Protein AF-A0A2K6VRP2-F1 (afdb_monomer_lite)

Structure (mmCIF, N/CA/C/O backbone):
data_AF-A0A2K6VRP2-F1
#
_entry.id   AF-A0A2K6VRP2-F1
#
loop_
_atom_site.group_PDB
_atom_site.id
_atom_site.type_symbol
_atom_site.label_atom_id
_atom_site.label_alt_id
_atom_site.label_comp_id
_atom_site.label_asym_id
_atom_site.label_entity_id
_atom_site.label_seq_id
_atom_site.pdbx_PDB_ins_code
_atom_site.Cartn_x
_atom_site.Cartn_y
_atom_site.Cartn_z
_atom_site.occupancy
_atom_site.B_iso_or_equiv
_atom_site.auth_seq_id
_atom_site.auth_comp_id
_atom_site.auth_asym_id
_atom_site.auth_atom_id
_atom_site.pdbx_PDB_model_num
ATOM 1 N N . MET A 1 1 ? 89.680 -14.548 -63.890 1.00 41.38 1 MET A N 1
ATOM 2 C CA . MET A 1 1 ? 88.693 -15.309 -63.097 1.00 41.38 1 MET A CA 1
ATOM 3 C C . MET A 1 1 ? 87.881 -14.310 -62.295 1.00 41.38 1 MET A C 1
ATOM 5 O O . MET A 1 1 ? 88.400 -13.772 -61.330 1.00 41.38 1 MET A O 1
ATOM 9 N N . THR A 1 2 ? 86.657 -14.005 -62.709 1.00 53.59 2 THR A N 1
ATOM 10 C CA . THR A 1 2 ? 85.686 -13.318 -61.850 1.00 53.59 2 THR A CA 1
ATOM 11 C C . THR A 1 2 ? 84.503 -14.258 -61.708 1.00 53.59 2 THR A C 1
ATOM 13 O O . THR A 1 2 ? 83.827 -14.607 -62.671 1.00 53.59 2 THR A O 1
ATOM 16 N N . THR A 1 3 ? 84.371 -14.795 -60.504 1.00 60.09 3 THR A N 1
ATOM 17 C CA . THR A 1 3 ? 83.335 -15.729 -60.085 1.00 60.09 3 THR A CA 1
ATOM 18 C C . THR A 1 3 ? 81.957 -15.078 -60.241 1.00 60.09 3 THR A C 1
ATOM 20 O O . THR A 1 3 ? 81.712 -13.993 -59.718 1.00 60.09 3 THR A O 1
ATOM 23 N N . ASN A 1 4 ? 81.049 -15.734 -60.971 1.00 73.69 4 ASN A N 1
ATOM 24 C CA . ASN A 1 4 ? 79.648 -15.320 -61.074 1.00 73.69 4 ASN A CA 1
ATOM 25 C C . ASN A 1 4 ? 78.959 -15.554 -59.723 1.00 73.69 4 ASN A C 1
ATOM 27 O O . ASN A 1 4 ? 78.599 -16.686 -59.402 1.00 73.69 4 ASN A O 1
ATOM 31 N N . TYR A 1 5 ? 78.776 -14.501 -58.929 1.00 76.00 5 TYR A N 1
ATOM 32 C CA . TYR A 1 5 ? 77.940 -14.561 -57.734 1.00 76.00 5 TYR A CA 1
ATOM 33 C C . TYR A 1 5 ? 76.478 -14.282 -58.111 1.00 76.00 5 TYR A C 1
ATOM 35 O O . TYR A 1 5 ? 76.173 -13.333 -58.831 1.00 76.00 5 TYR A O 1
ATOM 43 N N . ARG A 1 6 ? 75.559 -15.121 -57.623 1.00 80.62 6 ARG A N 1
ATOM 44 C CA . ARG A 1 6 ? 74.122 -14.821 -57.577 1.00 80.62 6 ARG A CA 1
ATOM 45 C C . ARG A 1 6 ? 73.802 -14.405 -56.150 1.00 80.62 6 ARG A C 1
ATOM 47 O O . ARG A 1 6 ? 73.845 -15.237 -55.251 1.00 80.62 6 ARG A O 1
ATOM 54 N N . GLN A 1 7 ? 73.535 -13.122 -55.954 1.00 87.62 7 GLN A N 1
ATOM 55 C CA . GLN A 1 7 ? 73.081 -12.572 -54.681 1.00 87.62 7 GLN A CA 1
ATOM 56 C C . GLN A 1 7 ? 71.589 -12.259 -54.787 1.00 87.62 7 GLN A C 1
ATOM 58 O O . GLN A 1 7 ? 71.135 -11.816 -55.843 1.00 87.62 7 GLN A O 1
ATOM 63 N N . ASP A 1 8 ? 70.840 -12.496 -53.710 1.00 90.69 8 ASP A N 1
ATOM 64 C CA . ASP A 1 8 ? 69.463 -12.019 -53.621 1.00 90.69 8 ASP A CA 1
ATOM 65 C C . ASP A 1 8 ? 69.481 -10.491 -53.514 1.00 90.69 8 ASP A C 1
ATOM 67 O O . ASP A 1 8 ? 70.163 -9.915 -52.662 1.00 90.69 8 ASP A O 1
ATOM 71 N N . MET A 1 9 ? 68.797 -9.833 -54.439 1.00 87.88 9 MET A N 1
ATOM 72 C CA . MET A 1 9 ? 68.770 -8.383 -54.561 1.00 87.88 9 MET A CA 1
ATOM 73 C C . MET A 1 9 ? 67.318 -7.930 -54.674 1.00 87.88 9 MET A C 1
ATOM 75 O O . MET A 1 9 ? 66.495 -8.661 -55.232 1.00 87.88 9 MET A O 1
ATOM 79 N N . PRO A 1 10 ? 66.972 -6.733 -54.165 1.00 91.19 10 PRO A N 1
ATOM 80 C CA . PRO A 1 10 ? 65.649 -6.185 -54.410 1.00 91.19 10 PRO A CA 1
ATOM 81 C C . PRO A 1 10 ? 65.390 -6.133 -55.923 1.00 91.19 10 PRO A C 1
ATOM 83 O O . PRO A 1 10 ? 66.329 -5.923 -56.701 1.00 91.19 10 PRO A O 1
ATOM 86 N N . PRO A 1 11 ? 64.131 -6.308 -56.354 1.00 90.81 11 PRO A N 1
ATOM 87 C CA . PRO A 1 11 ? 63.798 -6.244 -57.768 1.00 90.81 11 PRO A CA 1
ATOM 88 C C . PRO A 1 11 ? 64.245 -4.894 -58.354 1.00 90.81 11 PRO A C 1
ATOM 90 O O . PRO A 1 11 ? 64.233 -3.883 -57.639 1.00 90.81 11 PRO A O 1
ATOM 93 N N . PRO A 1 12 ? 64.628 -4.834 -59.642 1.00 85.75 12 PRO A N 1
ATOM 94 C CA . PRO A 1 12 ? 64.935 -3.565 -60.291 1.00 85.75 12 PRO A CA 1
ATOM 95 C C . PRO A 1 12 ? 63.701 -2.649 -60.209 1.00 85.75 12 PRO A C 1
ATOM 97 O O . PRO A 1 12 ? 62.654 -2.961 -60.768 1.00 85.75 12 PRO A O 1
ATOM 100 N N . GLY A 1 13 ? 63.811 -1.550 -59.451 1.00 91.44 13 GLY A N 1
ATOM 101 C CA . GLY A 1 13 ? 62.694 -0.658 -59.088 1.00 91.44 13 GLY A CA 1
ATOM 102 C C . GLY A 1 13 ? 62.367 -0.598 -57.585 1.00 91.44 13 GLY A C 1
ATOM 103 O O . GLY A 1 13 ? 61.656 0.310 -57.158 1.00 91.44 13 GLY A O 1
ATOM 104 N N . GLY A 1 14 ? 62.936 -1.496 -56.773 1.00 92.06 14 GLY A N 1
ATOM 105 C CA . GLY A 1 14 ? 62.734 -1.555 -55.322 1.00 92.06 14 GLY A CA 1
ATOM 106 C C . GLY A 1 14 ? 61.395 -2.177 -54.900 1.00 92.06 14 GLY A C 1
ATOM 107 O O . GLY A 1 14 ? 60.524 -2.460 -55.720 1.00 92.06 14 GLY A O 1
ATOM 108 N N . TYR A 1 15 ? 61.227 -2.411 -53.595 1.00 93.31 15 TYR A N 1
ATOM 109 C CA . TYR A 1 15 ? 59.955 -2.870 -53.025 1.00 93.31 15 TYR A CA 1
ATOM 110 C C . TYR A 1 15 ? 58.917 -1.741 -52.980 1.00 93.31 15 TYR A C 1
ATOM 112 O O . TYR A 1 15 ? 59.259 -0.559 -52.896 1.00 93.31 15 TYR A O 1
ATOM 120 N N . SER A 1 16 ? 57.630 -2.103 -52.973 1.00 93.06 16 SER A N 1
ATOM 121 C CA . SER A 1 16 ? 56.555 -1.134 -52.755 1.00 93.06 16 SER A CA 1
ATOM 122 C C . SER A 1 16 ? 56.730 -0.430 -51.411 1.00 93.06 16 SER A C 1
ATO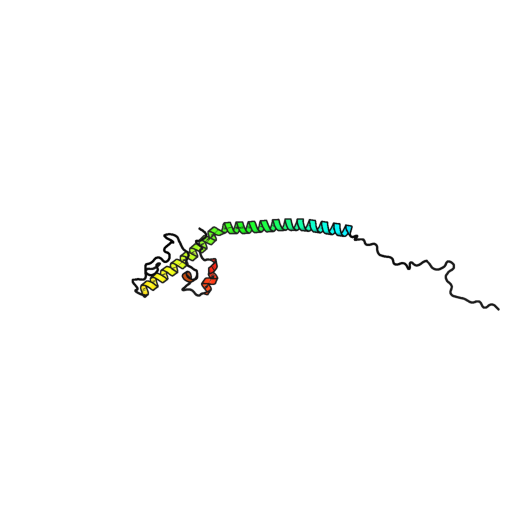M 124 O O . SER A 1 16 ? 57.024 -1.068 -50.398 1.00 93.06 16 SER A O 1
ATOM 126 N N . LYS A 1 17 ? 56.484 0.881 -51.378 1.00 93.12 17 LYS A N 1
ATOM 127 C CA . LYS A 1 17 ? 56.442 1.636 -50.122 1.00 93.12 17 LYS A CA 1
ATOM 128 C C . LYS A 1 17 ? 55.357 1.043 -49.217 1.00 93.12 17 LYS A C 1
ATOM 130 O O . LYS A 1 17 ? 54.200 0.974 -49.622 1.00 93.12 17 LYS A O 1
ATOM 135 N N . PHE A 1 18 ? 55.720 0.647 -48.000 1.00 92.88 18 PHE A N 1
ATOM 136 C CA . PHE A 1 18 ? 54.762 0.227 -46.979 1.00 92.88 18 PHE A CA 1
ATOM 137 C C . PHE A 1 18 ? 54.482 1.385 -46.021 1.00 92.88 18 PHE A C 1
ATOM 139 O O . PHE A 1 18 ? 55.363 2.195 -45.720 1.00 92.88 18 PHE A O 1
ATOM 146 N N . ASN A 1 19 ? 53.242 1.484 -45.548 1.00 93.81 19 ASN A N 1
ATOM 147 C CA . ASN A 1 19 ? 52.886 2.493 -44.565 1.00 93.81 19 ASN A CA 1
ATOM 148 C C . ASN A 1 19 ? 53.271 2.006 -43.163 1.00 93.81 19 ASN A C 1
ATOM 150 O O . ASN A 1 19 ? 52.603 1.142 -42.603 1.00 93.81 19 ASN A O 1
ATOM 154 N N . TRP A 1 20 ? 54.342 2.562 -42.605 1.00 93.00 20 TRP A N 1
ATOM 155 C CA . TRP A 1 20 ? 54.760 2.322 -41.221 1.00 93.00 20 TRP A CA 1
ATOM 156 C C . TRP A 1 20 ? 54.119 3.305 -40.229 1.00 93.00 20 TRP A C 1
ATOM 158 O O . TRP A 1 20 ? 54.232 3.120 -39.018 1.00 93.00 20 TRP A O 1
ATOM 168 N N . ALA A 1 21 ? 53.454 4.357 -40.721 1.00 95.38 21 ALA A N 1
ATOM 169 C CA . ALA A 1 21 ? 52.824 5.348 -39.866 1.00 95.38 21 ALA A CA 1
ATOM 170 C C . ALA A 1 21 ? 51.568 4.777 -39.197 1.00 95.38 21 ALA A C 1
ATOM 172 O O . ALA A 1 21 ? 50.786 4.031 -39.795 1.00 95.38 21 ALA A O 1
ATOM 173 N N . ARG A 1 22 ? 51.333 5.190 -37.949 1.00 94.31 22 ARG A N 1
ATOM 174 C CA . ARG A 1 22 ? 50.110 4.848 -37.219 1.00 94.31 22 ARG A CA 1
ATOM 175 C C . ARG A 1 22 ? 48.897 5.437 -37.942 1.00 94.31 22 ARG A C 1
ATOM 177 O O . ARG A 1 22 ? 48.771 6.653 -38.061 1.00 94.31 22 ARG A O 1
ATOM 184 N N . THR A 1 23 ? 47.982 4.579 -38.384 1.00 91.50 23 THR A N 1
ATOM 185 C CA . THR A 1 23 ? 46.704 4.985 -38.980 1.00 91.50 23 THR A CA 1
ATOM 186 C C . THR A 1 23 ? 45.586 4.809 -37.958 1.00 91.50 23 THR A C 1
ATOM 188 O O . THR A 1 23 ? 45.358 3.718 -37.443 1.00 91.50 23 THR A O 1
ATOM 191 N N . TYR A 1 24 ? 44.903 5.903 -37.618 1.00 91.38 24 TYR A N 1
ATOM 192 C CA . TYR A 1 24 ? 43.739 5.851 -36.735 1.00 91.38 24 TYR A CA 1
ATOM 193 C C . TYR A 1 24 ? 42.466 5.630 -37.559 1.00 91.38 24 TYR A C 1
ATOM 195 O O . TYR A 1 24 ? 42.295 6.289 -38.592 1.00 91.38 24 TYR A O 1
ATOM 203 N N . PRO A 1 25 ? 41.545 4.753 -37.120 1.00 90.44 25 PRO A N 1
ATOM 204 C CA . PRO A 1 25 ? 40.245 4.635 -37.764 1.00 90.44 25 PRO A CA 1
ATOM 205 C C . PRO A 1 25 ? 39.469 5.948 -37.602 1.00 90.44 25 PRO A C 1
ATOM 207 O O . PRO A 1 25 ? 39.483 6.574 -36.540 1.00 90.44 25 PRO A O 1
ATOM 210 N N . LYS A 1 26 ? 38.771 6.380 -38.657 1.00 88.00 26 LYS A N 1
ATOM 211 C CA . LYS A 1 26 ? 37.893 7.554 -38.573 1.00 88.00 26 LYS A CA 1
ATOM 212 C C . LYS A 1 26 ? 36.732 7.235 -37.631 1.00 88.00 26 LYS A C 1
ATOM 214 O O . LYS A 1 26 ? 35.965 6.311 -37.888 1.00 88.00 26 LYS A O 1
ATOM 219 N N . LEU A 1 27 ? 36.584 8.014 -36.561 1.00 88.12 27 LEU A N 1
ATOM 220 C CA . LEU A 1 27 ? 35.484 7.834 -35.618 1.00 88.12 27 LEU A CA 1
ATOM 221 C C . LEU A 1 27 ? 34.170 8.316 -36.248 1.00 88.12 27 LEU A C 1
ATOM 223 O O . LEU A 1 27 ? 34.009 9.499 -36.555 1.00 88.12 27 LEU A O 1
ATOM 227 N N . PHE A 1 28 ? 33.228 7.394 -36.451 1.00 88.12 28 PHE A N 1
ATOM 228 C CA . PHE A 1 28 ? 31.903 7.720 -36.984 1.00 88.12 28 PHE A CA 1
ATOM 229 C C . PHE A 1 28 ? 31.070 8.528 -35.976 1.00 88.12 28 PHE A C 1
ATOM 231 O O . PHE A 1 28 ? 30.396 9.493 -36.339 1.00 88.12 28 PHE A O 1
ATOM 238 N N . TRP A 1 29 ? 31.156 8.181 -34.693 1.00 90.25 29 TRP A N 1
ATOM 239 C CA . TRP A 1 29 ? 30.449 8.862 -33.612 1.00 90.25 29 TRP A CA 1
ATOM 240 C C . TRP A 1 29 ? 31.286 10.010 -33.048 1.00 90.25 29 TRP A C 1
ATOM 242 O O . TRP A 1 29 ? 32.007 9.858 -32.068 1.00 90.25 29 TRP A O 1
ATOM 252 N N . LYS A 1 30 ? 31.200 11.176 -33.693 1.00 91.50 30 LYS A N 1
ATOM 253 C CA . LYS A 1 30 ? 31.734 12.424 -33.128 1.00 91.50 30 LYS A CA 1
ATOM 254 C C . LYS A 1 30 ? 30.883 12.874 -31.934 1.00 91.50 30 LYS A C 1
ATOM 256 O O . LYS A 1 30 ? 29.680 12.612 -31.917 1.00 91.50 30 LYS A O 1
ATOM 261 N N . GLY A 1 31 ? 31.481 13.606 -30.991 1.00 92.81 31 GLY A N 1
ATOM 262 C CA . GLY A 1 31 ? 30.800 14.087 -29.778 1.00 92.81 31 GLY A CA 1
ATOM 263 C C . GLY A 1 31 ? 29.494 14.843 -30.054 1.00 92.81 31 GLY A C 1
ATOM 264 O O . GLY A 1 31 ? 28.494 14.587 -29.396 1.00 92.81 31 GLY A O 1
ATOM 265 N N . GLU A 1 32 ? 29.456 15.674 -31.098 1.00 93.94 32 GLU A N 1
ATOM 266 C CA . GLU A 1 32 ? 28.250 16.402 -31.532 1.00 93.94 32 GLU A CA 1
ATOM 267 C C . GLU A 1 32 ? 27.094 15.466 -31.929 1.00 93.94 32 GLU A C 1
ATOM 269 O O . GLU A 1 32 ? 25.939 15.714 -31.590 1.00 93.94 32 GLU A O 1
ATOM 274 N N . ARG A 1 33 ? 27.397 14.350 -32.611 1.00 94.31 33 ARG A N 1
ATOM 275 C CA . ARG A 1 33 ? 26.387 13.355 -33.015 1.00 94.31 33 ARG A CA 1
ATOM 276 C C . ARG A 1 33 ? 25.840 12.614 -31.802 1.00 94.31 33 ARG A C 1
ATOM 278 O O . ARG A 1 33 ? 24.637 12.395 -31.715 1.00 94.31 33 ARG A O 1
ATOM 285 N N . ILE A 1 34 ? 26.722 12.255 -30.869 1.00 96.44 34 ILE A N 1
ATOM 286 C CA . ILE A 1 34 ? 26.338 11.611 -29.609 1.00 96.44 34 ILE A CA 1
ATOM 287 C C . ILE A 1 34 ? 25.434 12.551 -28.807 1.00 96.44 34 ILE A C 1
ATOM 289 O O . ILE A 1 34 ? 24.378 12.123 -28.355 1.00 96.44 34 ILE A O 1
ATOM 293 N N . LEU A 1 35 ? 25.793 13.834 -28.698 1.00 97.06 35 LEU A N 1
ATOM 294 C CA . LEU A 1 35 ? 24.972 14.836 -28.017 1.00 97.06 35 LEU A CA 1
ATOM 295 C C . LEU A 1 35 ? 23.573 14.938 -28.640 1.00 97.06 35 LEU A C 1
ATOM 297 O O . LEU A 1 35 ? 22.585 14.920 -27.911 1.00 97.06 35 LEU A O 1
ATOM 301 N N . GLY A 1 36 ? 23.475 14.971 -29.973 1.00 96.94 36 GLY A N 1
ATOM 302 C CA . GLY A 1 36 ? 22.188 14.968 -30.673 1.00 96.94 36 GLY A CA 1
ATOM 303 C C . GLY A 1 36 ? 21.329 13.741 -30.347 1.00 96.94 36 GLY A C 1
ATOM 304 O O . GLY A 1 36 ? 20.144 13.885 -30.049 1.00 96.94 36 GLY A O 1
ATOM 305 N N . VAL A 1 37 ? 21.927 12.543 -30.328 1.00 97.62 37 VAL A N 1
ATOM 306 C CA . VAL A 1 37 ? 21.230 11.301 -29.942 1.00 97.62 37 VAL A CA 1
ATOM 307 C C . VAL A 1 37 ? 20.771 11.354 -28.485 1.00 97.62 37 VAL A C 1
ATOM 309 O O . VAL A 1 37 ? 19.628 11.011 -28.198 1.00 97.62 37 VAL A O 1
ATOM 312 N N . VAL A 1 38 ? 21.623 11.815 -27.567 1.00 98.12 38 VAL A N 1
ATOM 313 C CA . VAL A 1 38 ? 21.285 11.923 -26.140 1.00 98.12 38 VAL A CA 1
ATOM 314 C C . VAL A 1 38 ? 20.122 12.893 -25.924 1.00 98.12 38 VAL A C 1
ATOM 316 O O . VAL A 1 38 ? 19.169 12.545 -25.231 1.00 98.12 38 VAL A O 1
ATOM 319 N N . VAL A 1 39 ? 20.151 14.074 -26.550 1.00 98.25 39 VAL A N 1
ATOM 320 C CA . VAL A 1 39 ? 19.065 15.064 -26.452 1.00 98.25 39 VAL A CA 1
ATOM 321 C C . VAL A 1 39 ? 17.762 14.515 -27.039 1.00 98.25 39 VAL A C 1
ATOM 323 O O . VAL A 1 39 ? 16.702 14.686 -26.437 1.00 98.25 39 VAL A O 1
ATOM 326 N N . PHE A 1 40 ? 17.829 13.809 -28.172 1.00 98.25 40 PHE A N 1
ATOM 327 C CA . PHE A 1 40 ? 16.661 13.166 -28.776 1.00 98.25 40 PHE A CA 1
ATOM 328 C C . PHE A 1 40 ? 16.052 12.095 -27.861 1.00 98.25 40 PHE A C 1
ATOM 330 O O . PHE A 1 40 ? 14.851 12.128 -27.593 1.00 98.25 40 PHE A O 1
ATOM 337 N N . LEU A 1 41 ? 16.873 11.178 -27.337 1.00 98.44 41 LEU A N 1
ATOM 338 C CA . LEU A 1 41 ? 16.417 10.127 -26.424 1.00 98.44 41 LEU A CA 1
ATOM 339 C C . LEU A 1 41 ? 15.848 10.713 -25.128 1.00 98.44 41 LEU A C 1
ATOM 341 O O . LEU A 1 41 ? 14.832 10.228 -24.636 1.00 98.44 41 LEU A O 1
ATOM 345 N N . PHE A 1 42 ? 16.453 11.782 -24.607 1.00 98.38 42 PHE A N 1
ATOM 346 C CA . PHE A 1 42 ? 15.944 12.496 -23.440 1.00 98.38 42 PHE A CA 1
ATOM 347 C C . PHE A 1 42 ? 14.563 13.114 -23.707 1.00 98.38 42 PHE A C 1
ATOM 349 O O . PHE A 1 42 ? 13.628 12.895 -22.935 1.00 98.38 42 PHE A O 1
ATOM 356 N N . GLY A 1 43 ? 14.399 13.827 -24.827 1.00 98.31 43 GLY A N 1
ATOM 357 C CA . GLY A 1 43 ? 13.113 14.401 -25.229 1.00 98.31 43 GLY A CA 1
ATOM 358 C C . GLY A 1 43 ? 12.030 13.339 -25.445 1.00 98.31 43 GLY A C 1
ATOM 359 O O . GLY A 1 43 ? 10.906 13.491 -24.962 1.00 98.31 43 GLY A O 1
ATOM 360 N N . TYR A 1 44 ? 12.379 12.229 -26.102 1.00 98.44 44 TYR A N 1
ATOM 361 C CA . TYR A 1 44 ? 11.482 11.087 -26.289 1.00 98.44 44 TYR A CA 1
ATOM 362 C C . TYR A 1 44 ? 11.086 10.439 -24.953 1.00 98.44 44 TYR A C 1
ATOM 364 O O . TYR A 1 44 ? 9.907 10.162 -24.728 1.00 98.44 44 TYR A O 1
ATOM 372 N N . GLY A 1 45 ? 12.037 10.277 -24.029 1.00 98.44 45 GLY A N 1
ATOM 373 C CA . GLY A 1 45 ? 11.782 9.763 -22.684 1.00 98.44 45 GLY A CA 1
ATOM 374 C C . GLY A 1 45 ? 10.811 10.639 -21.889 1.00 98.44 45 GLY A C 1
ATOM 375 O O . GLY A 1 45 ? 9.876 10.123 -21.279 1.00 98.44 45 GLY A O 1
ATOM 376 N N . LEU A 1 46 ? 10.955 11.969 -21.948 1.00 98.44 46 LEU A N 1
ATOM 377 C CA . LEU A 1 46 ? 10.008 12.898 -21.316 1.00 98.44 46 LEU A CA 1
ATOM 378 C C . LEU A 1 46 ? 8.605 12.808 -21.931 1.00 98.44 46 LEU A C 1
ATOM 380 O O . LEU A 1 46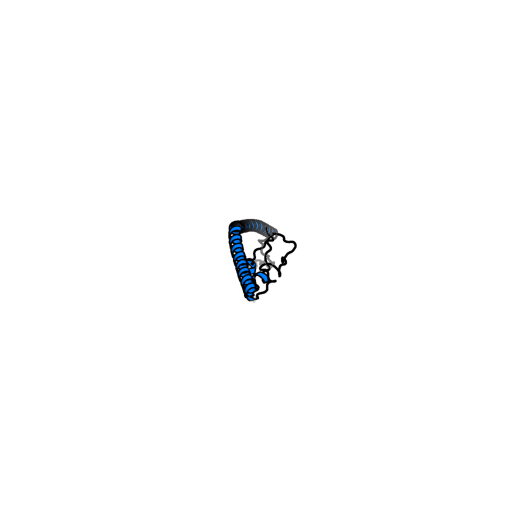 ? 7.607 12.829 -21.204 1.00 98.44 46 LEU A O 1
ATOM 384 N N . PHE A 1 47 ? 8.516 12.691 -23.258 1.00 98.06 47 PHE A N 1
ATOM 385 C CA . PHE A 1 47 ? 7.246 12.506 -23.959 1.00 98.06 47 PHE A CA 1
ATOM 386 C C . PHE A 1 47 ? 6.549 11.207 -23.523 1.00 98.06 47 PHE A C 1
ATOM 388 O O . PHE A 1 47 ? 5.376 11.236 -23.138 1.00 98.06 47 PHE A O 1
ATOM 395 N N . GLN A 1 48 ? 7.283 10.092 -23.495 1.00 98.31 48 GLN A N 1
ATOM 396 C CA . GLN A 1 48 ? 6.768 8.795 -23.060 1.00 98.31 48 GLN A CA 1
ATOM 397 C C . GLN A 1 48 ? 6.354 8.812 -21.581 1.00 98.31 48 GLN A C 1
ATOM 399 O O . GLN A 1 48 ? 5.259 8.364 -21.246 1.00 98.31 48 GLN A O 1
ATOM 404 N N . ALA A 1 49 ? 7.178 9.382 -20.695 1.00 98.31 49 ALA A N 1
ATOM 405 C CA . ALA A 1 49 ? 6.869 9.494 -19.271 1.00 98.31 49 ALA A CA 1
ATOM 406 C C . ALA A 1 49 ? 5.590 10.309 -19.026 1.00 98.31 49 ALA A C 1
ATOM 408 O O . ALA A 1 49 ? 4.772 9.957 -18.173 1.00 98.31 49 ALA A O 1
ATOM 409 N N . ARG A 1 50 ? 5.368 11.377 -19.805 1.00 98.19 50 ARG A N 1
ATOM 410 C CA . ARG A 1 50 ? 4.129 12.165 -19.754 1.00 98.19 50 ARG A CA 1
ATOM 411 C C . ARG A 1 50 ? 2.918 11.355 -20.219 1.00 98.19 50 ARG A C 1
ATOM 413 O O . ARG A 1 50 ? 1.862 11.472 -19.598 1.00 98.19 50 ARG A O 1
ATOM 420 N N . ALA A 1 51 ? 3.053 10.564 -21.283 1.00 97.81 51 ALA A N 1
ATOM 421 C CA . ALA A 1 51 ? 1.985 9.691 -21.768 1.00 97.81 51 ALA A CA 1
ATOM 422 C C . ALA A 1 51 ? 1.621 8.618 -20.727 1.00 97.81 51 ALA A C 1
ATOM 424 O O . ALA A 1 51 ? 0.451 8.487 -20.374 1.00 97.81 51 ALA A O 1
ATOM 425 N N . LEU A 1 52 ? 2.622 7.947 -20.148 1.00 98.25 52 LEU A N 1
ATOM 426 C CA . LEU A 1 52 ? 2.425 6.943 -19.099 1.00 98.25 52 LEU A CA 1
ATOM 427 C C . LEU A 1 52 ? 1.787 7.547 -17.842 1.00 98.25 52 LEU A C 1
ATOM 429 O O . LEU A 1 52 ? 0.837 6.994 -17.298 1.00 98.25 52 LEU A O 1
ATOM 433 N N . LYS A 1 53 ? 2.255 8.722 -17.401 1.00 98.31 53 LYS A N 1
ATOM 434 C CA . LYS A 1 53 ? 1.669 9.423 -16.251 1.00 98.31 53 LYS A CA 1
ATOM 435 C C . LYS A 1 53 ? 0.190 9.746 -16.471 1.00 98.31 53 LYS A C 1
ATOM 437 O O . LYS A 1 53 ? -0.577 9.689 -15.518 1.00 98.31 53 LYS A O 1
ATOM 442 N N . ARG A 1 54 ? -0.210 10.107 -17.695 1.00 97.75 54 ARG A N 1
ATOM 443 C CA . ARG A 1 54 ? -1.622 10.359 -18.021 1.00 97.75 54 ARG A CA 1
ATOM 444 C C . ARG A 1 54 ? -2.457 9.085 -17.894 1.00 97.75 54 ARG A C 1
ATOM 446 O O . ARG A 1 54 ? -3.487 9.158 -17.240 1.00 97.75 54 ARG A O 1
ATOM 453 N N . ALA A 1 55 ? -1.981 7.956 -18.420 1.00 97.62 55 ALA A N 1
ATOM 454 C CA . ALA A 1 55 ? -2.661 6.662 -18.295 1.00 97.62 55 ALA A CA 1
ATOM 455 C C . ALA A 1 55 ? -2.801 6.205 -16.827 1.00 97.62 55 ALA A C 1
ATOM 457 O O . ALA A 1 55 ? -3.888 5.867 -16.376 1.00 97.62 55 ALA A O 1
ATOM 458 N N . LEU A 1 56 ? -1.734 6.313 -16.029 1.00 98.25 56 LEU A N 1
ATOM 459 C CA . LEU A 1 56 ? -1.793 5.978 -14.599 1.00 98.25 56 LEU A CA 1
ATOM 460 C C . LEU A 1 56 ? -2.742 6.892 -13.813 1.00 98.25 56 LEU A C 1
ATOM 462 O O . LEU A 1 56 ? -3.320 6.488 -12.809 1.00 98.25 56 LEU A O 1
ATOM 466 N N . LEU A 1 57 ? -2.864 8.161 -14.215 1.00 98.12 57 LEU A N 1
ATOM 467 C CA . LEU A 1 57 ? -3.806 9.079 -13.582 1.00 98.12 57 LEU A CA 1
ATOM 468 C C . LEU A 1 57 ? -5.251 8.740 -13.943 1.00 98.12 57 LEU A C 1
ATOM 470 O O . LEU A 1 57 ? -6.088 8.842 -13.055 1.00 98.12 57 LEU A O 1
ATOM 474 N N . THR A 1 58 ? -5.541 8.341 -15.186 1.00 97.62 58 THR A N 1
ATOM 475 C CA . THR A 1 58 ? -6.895 7.920 -15.579 1.00 97.62 58 THR A CA 1
ATOM 476 C C . THR A 1 58 ? -7.318 6.662 -14.830 1.00 97.62 58 THR A C 1
ATOM 478 O O . THR A 1 58 ? -8.374 6.684 -14.213 1.00 97.62 58 THR A O 1
ATOM 481 N N . GLU A 1 59 ? -6.448 5.650 -14.739 1.00 97.62 59 GLU A N 1
ATOM 482 C CA . GLU A 1 59 ? -6.703 4.432 -13.947 1.00 97.62 59 GLU A CA 1
ATOM 483 C C . GLU A 1 59 ? -6.982 4.767 -12.471 1.00 97.62 59 GLU A C 1
ATOM 485 O O . GLU A 1 59 ? -7.988 4.360 -11.902 1.00 97.62 59 GLU A O 1
ATOM 490 N N . A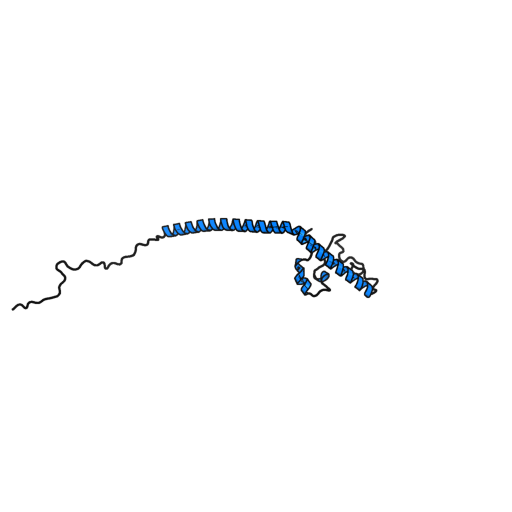RG A 1 60 ? -6.155 5.625 -11.854 1.00 97.81 60 ARG A N 1
ATOM 491 C CA . ARG A 1 60 ? -6.378 6.070 -10.465 1.00 97.81 60 ARG A CA 1
ATOM 492 C C . ARG A 1 60 ? -7.667 6.866 -10.273 1.00 97.81 60 ARG A C 1
ATOM 494 O O . ARG A 1 60 ? -8.171 6.926 -9.152 1.00 97.81 60 ARG A O 1
ATOM 501 N N . PHE A 1 61 ? -8.124 7.581 -11.298 1.00 97.88 61 PHE A N 1
ATOM 502 C CA . PHE A 1 61 ? -9.398 8.293 -11.250 1.00 97.88 61 PHE A CA 1
ATOM 503 C C . PHE A 1 61 ? -10.561 7.305 -11.300 1.00 97.88 61 PHE A C 1
ATOM 505 O O . PHE A 1 61 ? -11.465 7.436 -10.483 1.00 97.88 61 PHE A O 1
ATOM 512 N N . GLU A 1 62 ? -10.492 6.303 -12.178 1.00 97.75 62 GLU A N 1
ATOM 513 C CA . GLU A 1 62 ? -11.473 5.215 -12.266 1.00 97.75 62 GLU A CA 1
ATOM 514 C C . GLU A 1 62 ? -11.571 4.444 -10.940 1.00 97.75 62 GLU A C 1
ATOM 516 O O . GLU A 1 62 ? -12.665 4.302 -10.400 1.00 97.75 62 GLU A O 1
ATOM 521 N N . ASP A 1 63 ? -10.442 4.060 -10.335 1.00 98.00 63 ASP A N 1
ATOM 522 C CA . ASP A 1 63 ? -10.417 3.374 -9.032 1.00 98.00 63 ASP A CA 1
ATOM 523 C C . ASP A 1 63 ? -11.091 4.194 -7.920 1.00 98.00 63 ASP A C 1
ATOM 525 O O . ASP A 1 63 ? -11.827 3.667 -7.081 1.00 98.00 63 ASP A O 1
ATOM 529 N N . LYS A 1 64 ? -10.836 5.508 -7.895 1.00 97.62 64 LYS A N 1
ATOM 530 C CA . LYS A 1 64 ? -11.432 6.413 -6.904 1.00 97.62 64 LYS A CA 1
ATOM 531 C C . LYS A 1 64 ? -12.921 6.610 -7.132 1.00 97.62 64 LYS A C 1
ATOM 533 O O . LYS A 1 64 ? -13.660 6.663 -6.155 1.00 97.62 64 LYS A O 1
ATOM 538 N N . ASP A 1 65 ? -13.346 6.732 -8.384 1.00 98.06 65 ASP A N 1
ATOM 539 C CA . ASP A 1 65 ? -14.757 6.871 -8.734 1.00 98.06 65 ASP A CA 1
ATOM 540 C C . ASP A 1 65 ? -15.539 5.616 -8.323 1.00 98.06 65 ASP A C 1
ATOM 542 O O . ASP A 1 65 ? -16.553 5.710 -7.630 1.00 98.06 65 ASP A O 1
ATOM 546 N N . LEU A 1 66 ? -14.986 4.429 -8.606 1.00 97.44 66 LEU A N 1
ATOM 547 C CA . LEU A 1 66 ? -15.524 3.152 -8.135 1.00 97.44 66 LEU A CA 1
ATOM 548 C C . LEU A 1 66 ? -15.593 3.087 -6.604 1.00 97.44 66 LEU A C 1
ATOM 550 O O . LEU A 1 66 ? -16.616 2.682 -6.049 1.00 97.44 66 LEU A O 1
ATOM 554 N N . TYR A 1 67 ? -14.541 3.517 -5.903 1.00 96.06 67 TYR A N 1
ATOM 555 C CA . TYR A 1 67 ? -14.544 3.557 -4.441 1.00 96.06 67 TYR A CA 1
ATOM 556 C C . TYR A 1 67 ? -15.652 4.469 -3.901 1.00 96.06 67 TYR A C 1
ATOM 558 O O . TYR A 1 67 ? -16.411 4.055 -3.024 1.00 96.06 67 TYR A O 1
ATOM 566 N N . VAL A 1 68 ? -15.797 5.683 -4.442 1.00 96.88 68 VAL A N 1
ATOM 567 C CA . VAL A 1 68 ? -16.848 6.636 -4.043 1.00 96.88 68 VAL A CA 1
ATOM 568 C C . VAL A 1 68 ? -18.240 6.061 -4.312 1.00 96.88 68 VAL A C 1
ATOM 570 O O . VAL A 1 68 ? -19.103 6.137 -3.438 1.00 96.88 68 VAL A O 1
ATOM 573 N N . ALA A 1 69 ? -18.446 5.417 -5.464 1.00 97.94 69 ALA A N 1
ATOM 574 C CA . ALA A 1 69 ? -19.710 4.772 -5.813 1.00 97.94 69 ALA A CA 1
ATOM 575 C C . ALA A 1 69 ? -20.079 3.617 -4.860 1.00 97.94 69 ALA A C 1
ATOM 577 O O . ALA A 1 69 ? -21.249 3.457 -4.507 1.00 97.94 69 ALA A O 1
ATOM 578 N N . MET A 1 70 ? -19.095 2.836 -4.402 1.00 96.50 70 MET A N 1
ATOM 579 C CA . MET A 1 70 ? -19.307 1.707 -3.484 1.00 96.50 70 MET A CA 1
ATOM 580 C C . MET A 1 70 ? -19.365 2.113 -2.004 1.00 96.50 70 MET A C 1
ATOM 582 O O . MET A 1 70 ? -19.973 1.405 -1.198 1.00 96.50 70 MET A O 1
ATOM 586 N N . THR A 1 71 ? -18.776 3.257 -1.641 1.00 94.31 71 THR A N 1
ATOM 587 C CA . THR A 1 71 ? -18.703 3.779 -0.264 1.00 94.31 71 THR A CA 1
ATOM 588 C C . THR A 1 71 ? -20.037 3.725 0.500 1.00 94.31 71 THR A C 1
ATOM 590 O O . THR A 1 71 ? -20.037 3.180 1.605 1.00 94.31 71 THR A O 1
ATOM 593 N N . PRO A 1 72 ? -21.186 4.209 -0.024 1.00 94.88 72 PRO A N 1
ATOM 594 C CA . PRO A 1 72 ? -22.442 4.184 0.733 1.00 94.88 72 PRO A CA 1
ATOM 595 C C . PRO A 1 72 ? -22.925 2.765 1.062 1.00 94.88 72 PRO A C 1
ATOM 597 O O . PRO A 1 72 ? -23.479 2.543 2.139 1.00 94.88 72 PRO A O 1
ATOM 600 N N . PHE A 1 73 ? -22.692 1.791 0.178 1.00 95.56 73 PHE A N 1
ATOM 601 C CA . PHE A 1 73 ? -23.047 0.394 0.433 1.00 95.56 73 PHE A CA 1
ATOM 602 C C . PHE A 1 73 ? -22.134 -0.227 1.490 1.00 95.56 73 PHE A C 1
ATOM 604 O O . PHE A 1 73 ? -22.624 -0.828 2.444 1.00 95.56 73 PHE A O 1
ATOM 611 N N . LEU A 1 74 ? -20.820 -0.018 1.363 1.00 92.31 74 LEU A N 1
ATOM 612 C CA . LEU A 1 74 ? -19.831 -0.531 2.312 1.00 92.31 74 LEU A CA 1
ATOM 613 C C . LEU A 1 74 ? -20.037 0.049 3.715 1.00 92.31 74 LEU A C 1
ATOM 615 O O . LEU A 1 74 ? -19.981 -0.686 4.700 1.00 92.31 74 LEU A O 1
ATOM 619 N N . TYR A 1 75 ? -20.325 1.349 3.818 1.00 91.50 75 TYR A N 1
ATOM 620 C CA . TYR A 1 75 ? -20.656 1.982 5.094 1.00 91.50 75 TYR A CA 1
ATOM 621 C C . TYR A 1 75 ? -21.958 1.422 5.661 1.00 91.50 75 TYR A C 1
ATOM 623 O O . TYR A 1 75 ? -21.967 0.980 6.802 1.00 91.50 75 TYR A O 1
ATOM 631 N N . ALA A 1 76 ? -23.021 1.294 4.862 1.00 93.25 76 ALA A N 1
ATOM 632 C CA . ALA A 1 76 ? -24.267 0.702 5.345 1.00 93.25 76 ALA A CA 1
ATOM 633 C C . ALA A 1 76 ? -24.088 -0.743 5.861 1.00 93.25 76 ALA A C 1
ATOM 635 O O . ALA A 1 76 ? -24.684 -1.121 6.872 1.00 93.25 76 ALA A O 1
ATOM 636 N N . GLU A 1 77 ? -23.278 -1.568 5.191 1.00 93.44 77 GLU A N 1
ATOM 637 C CA . GLU A 1 77 ? -22.958 -2.929 5.640 1.00 93.44 77 GLU A CA 1
ATOM 638 C C . GLU A 1 77 ? -22.147 -2.939 6.938 1.00 93.44 77 GLU A C 1
ATOM 640 O O . GLU A 1 77 ? -22.492 -3.671 7.876 1.00 93.44 77 GLU A O 1
ATOM 645 N N . ARG A 1 78 ? -21.110 -2.099 7.011 1.00 91.00 78 ARG A N 1
ATOM 646 C CA . ARG A 1 78 ? -20.283 -1.910 8.206 1.00 91.00 78 ARG A CA 1
ATOM 647 C C . ARG A 1 78 ? -21.136 -1.483 9.397 1.00 91.00 78 ARG A C 1
ATOM 649 O O . ARG A 1 78 ? -21.079 -2.121 10.445 1.00 91.00 78 ARG A O 1
ATOM 656 N N . ASP A 1 79 ? -21.971 -0.467 9.222 1.00 91.44 79 ASP A N 1
ATOM 657 C CA . ASP A 1 79 ? -22.768 0.134 10.290 1.00 91.44 79 ASP A CA 1
ATOM 658 C C . ASP A 1 79 ? -23.821 -0.861 10.802 1.00 91.44 79 ASP A C 1
ATOM 660 O O . ASP A 1 79 ? -24.002 -1.031 12.008 1.00 91.44 79 ASP A O 1
ATOM 664 N N . ARG A 1 80 ? -24.449 -1.635 9.901 1.00 93.25 80 ARG A N 1
ATOM 665 C CA . ARG A 1 80 ? -25.337 -2.749 10.282 1.00 93.25 80 ARG A CA 1
ATOM 666 C C . ARG A 1 80 ? -24.609 -3.805 11.105 1.00 93.25 80 ARG A C 1
ATOM 668 O O . ARG A 1 80 ? -25.177 -4.319 12.069 1.00 93.25 80 ARG A O 1
ATOM 675 N N . ARG A 1 81 ? -23.389 -4.180 10.715 1.00 90.38 81 ARG A N 1
ATOM 676 C CA . ARG A 1 81 ? -22.581 -5.163 11.448 1.00 90.38 81 ARG A CA 1
ATOM 677 C C . ARG A 1 81 ? -22.187 -4.632 12.827 1.00 90.38 81 ARG A C 1
ATOM 679 O O . ARG A 1 81 ? -22.314 -5.368 13.804 1.00 90.38 81 ARG A O 1
ATOM 686 N N . TRP A 1 82 ? -21.785 -3.367 12.907 1.00 90.75 82 TRP A N 1
ATOM 687 C CA . TRP A 1 82 ? -21.408 -2.694 14.148 1.00 90.75 82 TRP A CA 1
ATOM 688 C C . TRP A 1 82 ? -22.576 -2.612 15.132 1.00 90.75 82 TRP A C 1
ATOM 690 O O . TRP A 1 82 ? -22.480 -3.105 16.254 1.00 90.75 82 TRP A O 1
ATOM 700 N N . LEU A 1 83 ? -23.733 -2.115 14.688 1.00 91.69 83 LEU A N 1
ATOM 701 C CA . LEU A 1 83 ? -24.928 -2.021 15.530 1.00 91.69 83 LEU A CA 1
ATOM 702 C C . LEU A 1 83 ? -25.432 -3.394 15.995 1.00 91.69 83 LEU A C 1
ATOM 704 O O . LEU A 1 83 ? -25.924 -3.519 17.115 1.00 91.69 83 LEU A O 1
ATOM 708 N N . LYS A 1 84 ? -25.288 -4.444 15.173 1.00 93.25 84 LYS A N 1
ATOM 709 C CA . LYS A 1 84 ? -25.598 -5.823 15.588 1.00 93.25 84 LYS A CA 1
ATOM 710 C C . LYS A 1 84 ? -24.685 -6.299 16.717 1.00 93.25 84 LYS A C 1
ATOM 712 O O . LYS A 1 84 ? -25.191 -6.901 17.659 1.00 93.25 84 LYS A O 1
ATOM 717 N N . LEU A 1 85 ? -23.382 -6.023 16.638 1.00 91.38 85 LEU A N 1
ATOM 718 C CA . LEU A 1 85 ? -22.430 -6.360 17.700 1.00 91.38 85 LEU A CA 1
ATOM 719 C C . LEU A 1 85 ? -22.767 -5.613 18.997 1.00 91.38 85 LEU A C 1
ATOM 721 O O . LEU A 1 85 ? -22.883 -6.230 20.051 1.00 91.38 85 LEU A O 1
ATOM 725 N N . LEU A 1 86 ? -23.005 -4.302 18.917 1.00 92.00 86 LEU A N 1
ATOM 726 C CA . LEU A 1 86 ? -23.351 -3.496 20.092 1.00 92.00 86 LEU A CA 1
ATOM 727 C C . LEU A 1 86 ? -24.682 -3.920 20.718 1.00 92.00 86 LEU A C 1
ATOM 729 O O . LEU A 1 86 ? -24.799 -3.971 21.941 1.00 92.00 86 LEU A O 1
ATOM 733 N N . LYS A 1 87 ? -25.671 -4.293 19.896 1.00 94.00 87 LYS A N 1
ATOM 734 C CA . LYS A 1 87 ? -26.921 -4.881 20.386 1.00 94.00 87 LYS A CA 1
ATOM 735 C C . LYS A 1 87 ? -26.663 -6.181 21.150 1.00 94.00 87 LYS A C 1
ATOM 737 O O . LYS A 1 87 ? -27.197 -6.337 22.239 1.00 94.00 87 LYS A O 1
ATOM 742 N N . GLN A 1 88 ? -25.824 -7.076 20.621 1.00 93.81 88 GLN A N 1
ATOM 743 C CA . GLN A 1 88 ? -25.462 -8.316 21.316 1.00 93.81 88 GLN A CA 1
ATOM 744 C C . GLN A 1 88 ? -24.767 -8.039 22.653 1.00 93.81 88 GLN A C 1
ATOM 746 O O . GLN A 1 88 ? -25.116 -8.660 23.652 1.00 93.81 88 GLN A O 1
ATOM 751 N N . ASN A 1 89 ? -23.839 -7.082 22.698 1.00 93.75 89 ASN A N 1
ATOM 752 C CA . ASN A 1 89 ? -23.175 -6.687 23.942 1.00 93.75 89 ASN A CA 1
ATOM 753 C C . ASN A 1 89 ? -24.165 -6.140 24.969 1.00 93.75 89 ASN A C 1
ATOM 755 O O . ASN A 1 89 ? -24.100 -6.520 26.133 1.00 93.75 89 ASN A O 1
ATOM 759 N N . ARG A 1 90 ? -25.128 -5.319 24.534 1.00 93.94 90 ARG A N 1
ATOM 760 C CA . ARG A 1 90 ? -26.198 -4.821 25.404 1.00 93.94 90 ARG A CA 1
ATOM 761 C C . ARG A 1 90 ? -27.089 -5.952 25.922 1.00 93.94 90 ARG A C 1
ATOM 763 O O . ARG A 1 90 ? -27.434 -5.960 27.097 1.00 93.94 90 ARG A O 1
ATOM 770 N N . ASP A 1 91 ? -27.427 -6.927 25.078 1.00 95.69 91 ASP A N 1
ATOM 771 C CA . ASP A 1 91 ? -28.194 -8.110 25.491 1.00 95.69 91 ASP A CA 1
ATOM 772 C C . ASP A 1 91 ? -27.409 -8.967 26.509 1.00 95.69 91 ASP A C 1
ATOM 774 O O . ASP A 1 91 ? -28.003 -9.545 27.420 1.00 95.69 91 ASP A O 1
ATOM 778 N N . TYR A 1 92 ? -26.077 -9.052 26.387 1.00 94.12 92 TYR A N 1
ATOM 779 C CA . TYR A 1 92 ? -25.221 -9.702 27.385 1.00 94.12 92 TYR A CA 1
ATOM 780 C C . TYR A 1 92 ? -25.121 -8.902 28.686 1.00 94.12 92 TYR A C 1
ATOM 782 O O . TYR A 1 92 ? -25.189 -9.500 29.755 1.00 94.12 92 TYR A O 1
ATOM 790 N N . GLU A 1 93 ? -25.017 -7.574 28.614 1.00 94.25 93 GLU A N 1
ATOM 791 C CA . GLU A 1 93 ? -25.012 -6.689 29.782 1.00 94.25 93 GLU A CA 1
ATOM 792 C C . GLU A 1 93 ? -26.304 -6.835 30.599 1.00 94.25 93 GLU A C 1
ATOM 794 O O . GLU A 1 93 ? -26.238 -6.987 31.816 1.00 94.25 93 GLU A O 1
ATOM 799 N N . ILE A 1 94 ? -27.468 -6.877 29.935 1.00 94.19 94 ILE A N 1
ATOM 800 C CA . ILE A 1 94 ? -28.769 -7.114 30.585 1.00 94.19 94 ILE A CA 1
ATOM 801 C C . ILE A 1 94 ? -28.749 -8.440 31.349 1.00 94.19 94 ILE A C 1
ATOM 803 O O . ILE A 1 94 ? -29.070 -8.471 32.534 1.00 94.19 94 ILE A O 1
ATOM 807 N N . LYS A 1 95 ? -28.308 -9.525 30.701 1.00 94.25 95 LYS A N 1
ATOM 808 C CA . LYS A 1 95 ? -28.217 -10.845 31.346 1.00 94.25 95 LYS A CA 1
ATOM 809 C C . LYS A 1 95 ? -27.264 -10.837 32.538 1.00 94.25 95 LYS A C 1
ATOM 811 O O . LYS A 1 95 ? -27.548 -11.476 33.542 1.00 94.25 95 LYS A O 1
ATOM 816 N N . LEU A 1 96 ? -26.132 -10.142 32.438 1.00 93.31 96 LEU A N 1
ATOM 817 C CA . LEU A 1 96 ? -25.170 -10.042 33.536 1.00 93.31 96 LEU A CA 1
ATOM 818 C C . LEU A 1 96 ? -25.734 -9.246 34.719 1.00 93.31 96 LEU A C 1
ATOM 820 O O . LEU A 1 96 ? -25.533 -9.667 35.855 1.00 93.31 96 LEU A O 1
ATOM 824 N N . ALA A 1 97 ? -26.471 -8.163 34.460 1.00 92.44 97 ALA A N 1
ATOM 825 C CA . ALA A 1 97 ? -27.155 -7.386 35.493 1.00 92.44 97 ALA A CA 1
ATOM 826 C C . ALA A 1 97 ? -28.275 -8.192 36.183 1.00 92.44 97 ALA A C 1
ATOM 828 O O . ALA A 1 97 ? -28.438 -8.118 37.397 1.00 92.44 97 ALA A O 1
ATOM 829 N N . GLU A 1 98 ? -29.015 -9.011 35.428 1.00 92.50 98 GLU A N 1
ATOM 830 C CA . GLU A 1 98 ? -30.016 -9.935 35.982 1.00 92.50 98 GLU A CA 1
ATOM 831 C C . GLU A 1 98 ? -29.377 -11.034 36.849 1.00 92.50 98 GLU A C 1
ATOM 833 O O . GLU A 1 98 ? -29.927 -11.398 37.885 1.00 92.50 98 GLU A O 1
ATOM 838 N N . ILE A 1 99 ? -28.210 -11.556 36.449 1.00 94.06 99 ILE A N 1
ATOM 839 C CA . ILE A 1 99 ? -27.476 -12.588 37.199 1.00 94.06 99 ILE A CA 1
ATOM 840 C C . ILE A 1 99 ? -26.846 -12.024 38.483 1.00 94.06 99 ILE A C 1
ATOM 842 O O . ILE A 1 99 ? -26.748 -12.751 39.472 1.00 94.06 99 ILE A O 1
ATOM 846 N N . SER A 1 100 ? -26.390 -10.766 38.480 1.00 91.56 100 SER A N 1
ATOM 847 C CA . SER A 1 100 ? -25.734 -10.151 39.641 1.00 91.56 100 SER A CA 1
ATOM 848 C C . SER A 1 100 ? -26.706 -9.684 40.734 1.00 91.56 100 SER A C 1
ATOM 850 O O . SER A 1 100 ? -26.263 -9.502 41.867 1.00 91.56 100 SER A O 1
ATOM 852 N N . ASP A 1 101 ? -27.996 -9.504 40.412 1.00 88.75 101 ASP A N 1
ATOM 853 C CA . ASP A 1 101 ? -29.049 -8.943 41.288 1.00 88.75 101 ASP A CA 1
ATOM 854 C C . ASP A 1 101 ? -28.687 -7.562 41.889 1.00 88.75 101 ASP A C 1
ATOM 856 O O . ASP A 1 101 ? -29.207 -7.135 42.925 1.00 88.75 101 ASP A O 1
ATOM 860 N N . ASP A 1 102 ? -27.777 -6.828 41.237 1.00 89.94 102 ASP A N 1
ATOM 861 C CA . ASP A 1 102 ? -27.331 -5.515 41.699 1.00 89.94 102 ASP A CA 1
ATOM 862 C C . ASP A 1 102 ? -28.261 -4.403 41.195 1.00 89.94 102 ASP A C 1
ATOM 864 O O . ASP A 1 102 ? -28.238 -4.004 40.030 1.00 89.94 102 ASP A O 1
ATOM 868 N N . LYS A 1 103 ? -29.053 -3.837 42.110 1.00 87.56 103 LYS A N 1
ATOM 869 C CA . LYS A 1 103 ? -29.983 -2.731 41.821 1.00 87.56 103 LYS A CA 1
ATOM 870 C C . LYS A 1 103 ? -29.284 -1.432 41.410 1.00 87.56 103 LYS A C 1
ATOM 872 O O . LYS A 1 103 ? -29.945 -0.547 40.862 1.00 87.56 103 LYS A O 1
ATOM 877 N N . ALA A 1 104 ? -27.993 -1.279 41.709 1.00 90.81 104 ALA A N 1
ATOM 878 C CA . ALA A 1 104 ? -27.213 -0.122 41.285 1.00 90.81 104 ALA A CA 1
ATOM 879 C C . ALA A 1 104 ? -26.784 -0.226 39.812 1.00 90.81 104 ALA A C 1
ATOM 881 O O . ALA A 1 104 ? -26.574 0.805 39.167 1.00 90.81 104 ALA A O 1
ATOM 882 N N . TRP A 1 105 ? -26.702 -1.440 39.251 1.00 93.56 105 TRP A N 1
ATOM 883 C CA . TRP A 1 105 ? -26.348 -1.636 37.849 1.00 93.56 105 TRP A CA 1
ATOM 884 C C . TRP A 1 105 ? -27.506 -1.224 36.942 1.00 93.56 105 TRP A C 1
ATOM 886 O O . TRP A 1 105 ? -28.508 -1.921 36.786 1.00 93.56 105 TRP A O 1
ATOM 896 N N . ARG A 1 106 ? -27.346 -0.086 36.268 1.00 91.69 106 ARG A N 1
ATOM 897 C CA . ARG A 1 106 ? -28.263 0.365 35.219 1.00 91.69 106 ARG A CA 1
ATOM 898 C C . ARG A 1 106 ? -27.622 0.162 33.852 1.00 91.69 106 ARG A C 1
ATOM 900 O O . ARG A 1 106 ? -26.642 0.827 33.526 1.00 91.69 106 ARG A O 1
ATOM 907 N N . VAL A 1 107 ? -28.200 -0.740 33.060 1.00 92.56 107 VAL A N 1
ATOM 908 C CA . VAL A 1 107 ? -27.705 -1.124 31.727 1.00 92.56 107 VAL A CA 1
ATOM 909 C C . VAL A 1 107 ? -27.476 0.105 30.841 1.00 92.56 107 VAL A C 1
ATOM 911 O O . VAL A 1 107 ? -28.385 0.923 30.667 1.00 92.56 107 VAL A O 1
ATOM 914 N N . GLY A 1 108 ? -26.286 0.215 30.249 1.00 89.44 108 GLY A N 1
ATOM 915 C CA . GLY A 1 108 ? -25.890 1.331 29.384 1.00 89.44 108 GLY A CA 1
ATOM 916 C C . GLY A 1 108 ? -25.448 2.599 30.124 1.00 89.44 108 GLY A C 1
ATOM 917 O O . GLY A 1 108 ? -25.287 3.645 29.498 1.00 89.44 108 GLY A O 1
ATOM 918 N N . THR A 1 109 ? -25.251 2.529 31.440 1.00 91.38 109 THR A N 1
ATOM 919 C CA . THR A 1 109 ? -24.698 3.616 32.262 1.00 91.38 109 THR A CA 1
ATOM 920 C C . THR A 1 109 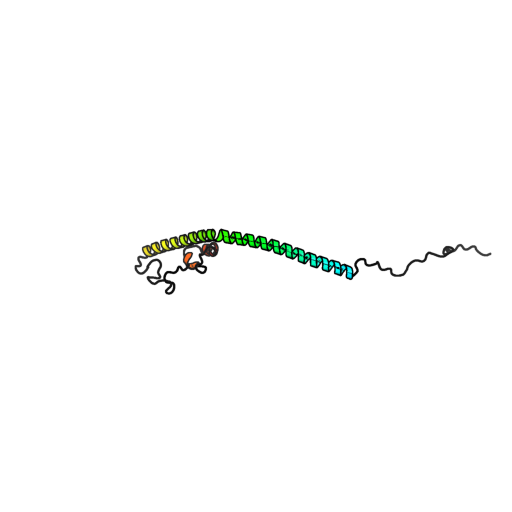? -23.629 3.066 33.200 1.00 91.38 109 THR A C 1
ATOM 922 O O . THR A 1 109 ? -23.606 1.877 33.507 1.00 91.38 109 THR A O 1
ATOM 925 N N . TRP A 1 110 ? -22.760 3.932 33.703 1.00 90.00 110 TRP A N 1
ATOM 926 C CA . TRP A 1 110 ? -21.830 3.579 34.763 1.00 90.00 110 TRP A CA 1
ATOM 927 C C . TRP A 1 110 ? -22.536 3.679 36.121 1.00 90.00 110 TRP A C 1
ATOM 929 O O . TRP A 1 110 ? -22.609 4.757 36.703 1.00 90.00 110 TRP A O 1
ATOM 939 N N . TYR A 1 111 ? -23.131 2.577 36.596 1.00 89.62 111 TYR A N 1
ATOM 940 C CA . TYR A 1 111 ? -23.881 2.517 37.869 1.00 89.62 111 TYR A CA 1
ATOM 941 C C . TYR A 1 111 ? -24.907 3.661 38.055 1.00 89.62 111 TYR A C 1
ATOM 943 O O . TYR A 1 111 ? -25.115 4.179 39.151 1.00 89.62 111 TYR A O 1
ATOM 951 N N . GLY A 1 112 ? -25.563 4.067 36.962 1.00 88.56 112 GLY A N 1
ATOM 952 C CA . GLY A 1 112 ? -26.558 5.140 36.935 1.00 88.56 112 GLY A CA 1
ATOM 953 C C . GLY A 1 112 ? -26.053 6.507 36.476 1.00 88.56 112 GLY A C 1
ATOM 954 O O . GLY A 1 112 ? -26.886 7.375 36.210 1.00 88.56 112 GLY A O 1
ATOM 955 N N . GLU A 1 113 ? -24.744 6.691 36.309 1.00 91.12 113 GLU A N 1
ATOM 956 C CA . GLU A 1 113 ? -24.154 7.894 35.718 1.00 91.12 113 GLU A CA 1
ATOM 957 C C . GLU A 1 113 ? -23.881 7.706 34.215 1.00 91.12 113 GLU A C 1
ATOM 959 O O . GLU A 1 113 ? -23.477 6.624 33.779 1.00 91.12 113 GLU A O 1
ATOM 964 N N . PRO A 1 114 ? -24.089 8.733 33.375 1.00 90.81 114 PRO A N 1
ATOM 965 C CA . PRO A 1 114 ? -23.697 8.656 31.973 1.00 90.81 114 PRO A CA 1
ATOM 966 C C . PRO A 1 114 ? -22.170 8.540 31.852 1.00 90.81 114 PRO A C 1
ATOM 968 O O . PRO A 1 114 ? -21.437 9.272 32.509 1.00 90.81 114 PRO A O 1
ATOM 971 N N . VAL A 1 115 ? -21.685 7.664 30.964 1.00 89.44 115 VAL A N 1
ATOM 972 C CA . VAL A 1 115 ? -20.237 7.485 30.716 1.00 89.44 115 VAL A CA 1
ATOM 973 C C . VAL A 1 115 ? -19.584 8.784 30.222 1.00 89.44 115 VAL A C 1
ATOM 975 O O . VAL A 1 115 ? -18.452 9.096 30.587 1.00 89.44 115 VAL A O 1
ATOM 978 N N . TYR A 1 116 ? -20.313 9.574 29.426 1.00 89.44 116 TYR A N 1
ATOM 979 C CA . TYR A 1 116 ? -19.858 10.861 28.904 1.00 89.44 116 TYR A CA 1
ATOM 980 C C . TYR A 1 116 ? -20.769 11.994 29.375 1.00 89.44 116 TYR A C 1
ATOM 982 O O . TYR A 1 116 ? -21.933 12.070 28.988 1.00 89.44 116 TYR A O 1
ATOM 990 N N . PHE A 1 117 ? -20.224 12.930 30.154 1.00 88.81 117 PHE A N 1
ATOM 991 C CA . PHE A 1 117 ? -20.981 14.085 30.654 1.00 88.81 117 PHE A CA 1
ATOM 992 C C . PHE A 1 117 ? -21.218 15.175 29.594 1.00 88.81 117 PHE A C 1
ATOM 994 O O . PHE A 1 117 ? -22.198 15.911 29.669 1.00 88.81 117 PHE A O 1
ATOM 1001 N N . THR A 1 118 ? -20.330 15.300 28.603 1.00 90.62 118 THR A N 1
ATOM 1002 C CA . THR A 1 118 ? -20.351 16.385 27.601 1.00 90.62 118 THR A CA 1
ATOM 1003 C C . THR A 1 118 ? -21.036 16.014 26.285 1.00 90.62 118 THR A C 1
ATOM 1005 O O . THR A 1 118 ? -21.319 16.900 25.481 1.00 90.62 118 THR A O 1
ATOM 1008 N N . LEU A 1 119 ? -21.298 14.724 26.050 1.00 85.19 119 LEU A N 1
ATOM 1009 C CA . LEU A 1 119 ? -21.776 14.202 24.766 1.00 85.19 119 LEU A CA 1
ATOM 1010 C C . LEU A 1 119 ? -23.252 14.537 24.483 1.00 85.19 119 LEU A C 1
ATOM 1012 O O . LEU A 1 119 ? -23.626 14.700 23.320 1.00 85.19 119 LEU A O 1
ATOM 1016 N N . GLN A 1 120 ? -24.067 14.700 25.534 1.00 84.88 120 GLN A N 1
ATOM 1017 C CA . GLN A 1 120 ? -25.523 14.885 25.437 1.00 84.88 120 GLN A CA 1
ATOM 1018 C C . GLN A 1 120 ? -26.167 13.743 24.621 1.00 84.88 120 GLN A C 1
ATOM 1020 O O . GLN A 1 120 ? -25.874 12.580 24.883 1.00 84.88 120 GLN A O 1
ATOM 1025 N N . ASP A 1 121 ? -27.002 14.065 23.627 1.00 85.56 121 ASP A N 1
ATOM 1026 C CA . ASP A 1 121 ? -27.730 13.102 22.785 1.00 85.56 121 ASP A CA 1
ATOM 1027 C C . ASP A 1 121 ? -26.933 12.620 21.556 1.00 85.56 121 ASP A C 1
ATOM 1029 O O . ASP A 1 121 ? -27.482 11.970 20.663 1.00 85.56 121 ASP A O 1
ATOM 1033 N N . ARG A 1 122 ? -25.642 12.964 21.447 1.00 87.19 122 ARG A N 1
ATOM 1034 C CA . ARG A 1 122 ? -24.821 12.535 20.306 1.00 87.19 122 ARG A CA 1
ATOM 1035 C C . ARG A 1 122 ? -24.405 11.076 20.451 1.00 87.19 122 ARG A C 1
ATOM 1037 O O . ARG A 1 122 ? -24.196 10.573 21.550 1.00 87.19 122 ARG A O 1
ATOM 1044 N N . TRP A 1 123 ? -24.234 10.407 19.316 1.00 87.31 123 TRP A N 1
ATOM 1045 C CA . TRP A 1 123 ? -23.631 9.080 19.280 1.00 87.31 123 TRP A CA 1
ATOM 1046 C C . TRP A 1 123 ? -22.129 9.165 19.567 1.00 87.31 123 TRP A C 1
ATOM 1048 O O . TRP A 1 123 ? -21.448 10.065 19.074 1.00 87.31 123 TRP A O 1
ATOM 1058 N N . TRP A 1 124 ? -21.619 8.199 20.324 1.00 87.75 124 TRP A N 1
ATOM 1059 C CA . TRP A 1 124 ? -20.191 7.969 20.491 1.00 87.75 124 TRP A CA 1
ATOM 1060 C C . TRP A 1 124 ? -19.891 6.500 20.233 1.00 87.75 124 TRP A C 1
ATOM 1062 O O . TRP A 1 124 ? -20.604 5.627 20.730 1.00 87.75 124 TRP A O 1
ATOM 1072 N N . ASP A 1 125 ? -18.843 6.229 19.458 1.00 88.62 125 ASP A N 1
ATOM 1073 C CA . ASP A 1 125 ? -18.426 4.860 19.189 1.00 88.62 125 ASP A CA 1
ATOM 1074 C C . ASP A 1 125 ? -17.631 4.289 20.363 1.00 88.62 125 ASP A C 1
ATOM 1076 O O . ASP A 1 125 ? -16.607 4.862 20.746 1.00 88.62 125 ASP A O 1
ATOM 1080 N N . PRO A 1 126 ? -18.045 3.131 20.906 1.00 88.94 126 PRO A N 1
ATOM 1081 C CA . PRO A 1 126 ? -17.243 2.419 21.885 1.00 88.94 126 PRO A CA 1
ATOM 1082 C C . PRO A 1 126 ? -15.865 2.083 21.321 1.00 88.94 126 PRO A C 1
ATOM 1084 O O . PRO A 1 126 ? -15.717 1.726 20.146 1.00 88.94 126 PRO A O 1
ATOM 1087 N N . MET A 1 127 ? -14.849 2.141 22.175 1.00 87.88 127 MET A N 1
ATOM 1088 C CA . MET A 1 127 ? -13.504 1.738 21.793 1.00 87.88 127 MET A CA 1
ATOM 1089 C C . MET A 1 127 ? -13.488 0.250 21.402 1.00 87.88 127 MET A C 1
ATOM 1091 O O . MET A 1 127 ? -14.255 -0.546 21.953 1.00 87.88 127 MET A O 1
ATOM 1095 N N . PRO A 1 128 ? -12.581 -0.194 20.510 1.00 85.81 128 PRO A N 1
ATOM 1096 C CA . PRO A 1 128 ? -12.509 -1.602 20.119 1.00 85.81 128 PRO A CA 1
ATOM 1097 C C . PRO A 1 128 ? -12.358 -2.548 21.317 1.00 85.81 128 PRO A C 1
ATOM 1099 O O . PRO A 1 128 ? -12.957 -3.616 21.336 1.00 85.81 128 PRO A O 1
ATOM 1102 N N . CYS A 1 129 ? -11.618 -2.148 22.353 1.00 86.81 129 CYS A N 1
ATOM 1103 C CA . CYS A 1 129 ? -11.493 -2.939 23.575 1.00 86.81 129 CYS A CA 1
ATOM 1104 C C . CYS A 1 129 ? -12.815 -3.100 24.344 1.00 86.81 129 CYS A C 1
ATOM 1106 O O . CYS A 1 129 ? -13.011 -4.137 24.965 1.00 86.81 129 CYS A O 1
ATOM 1108 N N . GLU A 1 130 ? -13.718 -2.118 24.286 1.00 88.19 130 GLU A N 1
ATOM 1109 C CA . GLU A 1 130 ? -15.037 -2.167 24.930 1.00 88.19 130 GLU A CA 1
ATOM 1110 C C . GLU A 1 130 ? -15.985 -3.054 24.120 1.00 88.19 130 GLU A C 1
ATOM 1112 O O . GLU A 1 130 ? -16.611 -3.965 24.658 1.00 88.19 130 GLU A O 1
ATOM 1117 N N . ALA A 1 131 ? -16.033 -2.850 22.799 1.00 89.75 131 ALA A N 1
ATOM 1118 C CA . ALA A 1 131 ? -16.901 -3.618 21.910 1.00 89.75 131 ALA A CA 1
ATOM 1119 C C . ALA A 1 131 ? -16.525 -5.110 21.841 1.00 89.75 131 ALA A C 1
ATOM 1121 O O . ALA A 1 131 ? 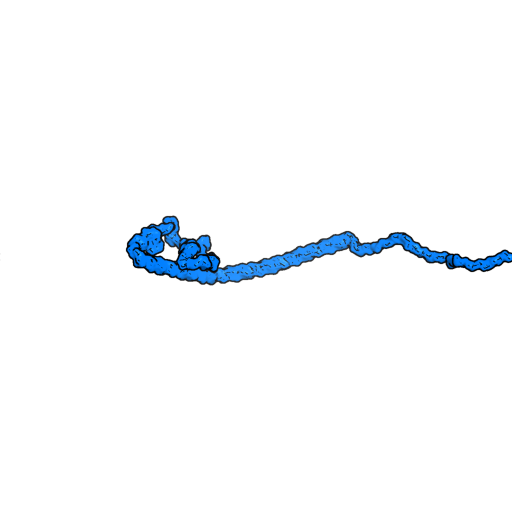-17.393 -5.961 21.649 1.00 89.75 131 ALA A O 1
ATOM 1122 N N . TYR A 1 132 ? -15.243 -5.441 22.004 1.00 90.19 132 TYR A N 1
ATOM 1123 C CA . TYR A 1 132 ? -14.727 -6.806 21.894 1.00 90.19 132 TYR A CA 1
ATOM 1124 C C . TYR A 1 132 ? -14.296 -7.415 23.237 1.00 90.19 132 TYR A C 1
ATOM 1126 O O . TYR A 1 132 ? -13.675 -8.479 23.225 1.00 90.19 132 TYR A O 1
ATOM 1134 N N . ALA A 1 133 ? -14.651 -6.809 24.379 1.00 87.19 133 ALA A N 1
ATOM 1135 C CA . ALA A 1 133 ? -14.228 -7.239 25.721 1.00 87.19 133 ALA A CA 1
ATOM 1136 C C . ALA A 1 133 ? -14.527 -8.720 26.032 1.00 87.19 133 ALA A C 1
ATOM 1138 O O . ALA A 1 133 ? -13.754 -9.388 26.715 1.00 87.19 133 ALA A O 1
ATOM 1139 N N . HIS A 1 134 ? -15.635 -9.247 25.504 1.00 85.00 134 HIS A N 1
ATOM 1140 C CA . HIS A 1 134 ? -16.068 -10.638 25.703 1.00 85.00 134 HIS A CA 1
ATOM 1141 C C . HIS A 1 134 ? -15.641 -11.587 24.577 1.00 85.00 134 HIS A C 1
ATOM 1143 O O . HIS A 1 134 ? -16.032 -12.754 24.554 1.00 85.00 134 HIS A O 1
ATOM 1149 N N . SER A 1 135 ? -14.872 -11.092 23.612 1.00 86.94 135 SER A N 1
ATOM 1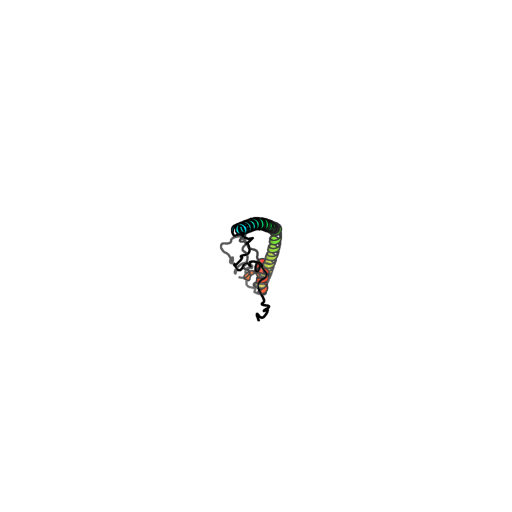150 C CA . SER A 1 135 ? -14.445 -11.844 22.439 1.00 86.94 135 SER A CA 1
ATOM 1151 C C . SER A 1 135 ? -12.945 -12.157 22.509 1.00 86.94 135 SER A C 1
ATOM 1153 O O . SER A 1 135 ? -12.200 -11.457 23.196 1.00 86.94 135 SER A O 1
ATOM 1155 N N . PRO A 1 136 ? -12.456 -13.196 21.810 1.00 88.06 136 PRO A N 1
ATOM 1156 C CA . PRO A 1 136 ? -11.023 -13.438 21.732 1.00 88.06 136 PRO A CA 1
ATOM 1157 C C . PRO A 1 136 ? -10.318 -12.230 21.107 1.00 88.06 136 PRO A C 1
ATOM 1159 O O . PRO A 1 136 ? -10.780 -11.693 20.102 1.00 88.06 136 PRO A O 1
ATOM 1162 N N . MET A 1 137 ? -9.152 -11.860 21.646 1.00 84.81 137 MET A N 1
ATOM 1163 C CA . MET A 1 137 ? -8.355 -10.701 21.202 1.00 84.81 137 MET A CA 1
ATOM 1164 C C . MET A 1 137 ? -8.124 -10.664 19.677 1.00 84.81 137 MET A C 1
ATOM 1166 O O . MET A 1 137 ? -8.051 -9.597 19.075 1.00 84.81 137 MET A O 1
ATOM 1170 N N . LYS A 1 138 ? -8.081 -11.833 19.024 1.00 88.56 138 LYS A N 1
ATOM 1171 C CA . LYS A 1 138 ? -7.996 -11.970 17.561 1.00 88.56 138 LYS A CA 1
ATOM 1172 C C . LYS A 1 138 ? -9.075 -11.170 16.816 1.00 88.56 138 LYS A C 1
ATOM 1174 O O . LYS A 1 138 ? -8.779 -10.563 15.791 1.00 88.56 138 LYS A O 1
ATOM 1179 N N . ASN A 1 139 ? -10.294 -11.119 17.352 1.00 87.38 139 ASN A N 1
ATOM 1180 C CA . ASN A 1 139 ? -11.419 -10.432 16.725 1.00 87.38 139 ASN A CA 1
ATOM 1181 C C . ASN A 1 139 ? -11.217 -8.916 16.662 1.00 87.38 139 ASN A C 1
ATOM 1183 O O . ASN A 1 139 ? -11.729 -8.290 15.738 1.00 87.38 139 ASN A O 1
ATOM 1187 N N . ILE A 1 140 ? -10.464 -8.327 17.598 1.00 86.31 140 ILE A N 1
ATOM 1188 C CA . ILE A 1 140 ? -10.128 -6.898 17.551 1.00 86.31 140 ILE A CA 1
ATOM 1189 C C . ILE A 1 140 ? -9.283 -6.615 16.313 1.00 86.31 140 ILE A C 1
ATOM 1191 O O . ILE A 1 140 ? -9.580 -5.678 15.584 1.00 86.31 140 ILE A O 1
ATOM 1195 N N . HIS A 1 141 ? -8.273 -7.445 16.044 1.00 84.50 141 HIS A N 1
ATOM 1196 C CA . HIS A 1 141 ? -7.396 -7.272 14.887 1.00 84.50 141 HIS A CA 1
ATOM 1197 C C . HIS A 1 141 ? -8.117 -7.529 13.565 1.00 84.50 141 HIS A C 1
ATOM 1199 O O . HIS A 1 141 ? -7.976 -6.742 12.635 1.00 84.50 141 HIS A O 1
ATOM 1205 N N . GLU A 1 142 ? -8.920 -8.592 13.489 1.00 84.69 142 GLU A N 1
ATOM 1206 C CA . GLU A 1 142 ? -9.664 -8.926 12.268 1.00 84.69 142 GLU A CA 1
ATOM 1207 C C . GLU A 1 142 ? -10.742 -7.891 11.931 1.00 84.69 142 GLU A C 1
ATOM 1209 O O . GLU A 1 142 ? -11.059 -7.697 10.760 1.00 84.69 142 GLU A O 1
ATOM 1214 N N . ASN A 1 143 ? -11.305 -7.219 12.940 1.00 83.81 143 ASN A N 1
ATOM 1215 C CA . ASN A 1 143 ? -12.409 -6.285 12.743 1.00 83.81 143 ASN A CA 1
ATOM 1216 C C . ASN A 1 143 ? -12.049 -4.811 12.939 1.00 83.81 143 ASN A C 1
ATOM 1218 O O . ASN A 1 143 ? -12.943 -3.966 12.883 1.00 83.81 143 ASN A O 1
ATOM 1222 N N . PHE A 1 144 ? -10.773 -4.489 13.152 1.00 75.75 144 PHE A N 1
ATOM 1223 C CA . PHE A 1 144 ? -10.329 -3.121 13.421 1.00 75.75 144 PHE A CA 1
ATOM 1224 C C . PHE A 1 144 ? -10.732 -2.142 12.305 1.00 75.75 144 PHE A C 1
ATOM 1226 O O . PHE A 1 144 ? -11.089 -0.996 12.569 1.00 75.75 144 PHE A O 1
ATOM 1233 N N . GLU A 1 145 ? -10.737 -2.608 11.056 1.00 70.75 145 GLU A N 1
ATOM 1234 C CA . GLU A 1 145 ? -11.111 -1.808 9.883 1.00 70.75 145 GLU A CA 1
ATOM 1235 C C . GLU A 1 145 ? -12.624 -1.565 9.767 1.00 70.75 145 GLU A C 1
ATOM 1237 O O . GLU A 1 145 ? -13.052 -0.598 9.138 1.00 70.75 145 GLU A O 1
ATOM 1242 N N . PHE A 1 146 ? -13.443 -2.404 10.406 1.00 76.06 146 PHE A N 1
ATOM 1243 C CA . PHE A 1 146 ? -14.905 -2.335 10.341 1.00 76.06 146 PHE A CA 1
ATOM 1244 C C . PHE A 1 146 ? -15.528 -1.555 11.504 1.00 76.06 146 PHE A C 1
ATOM 1246 O O . PHE A 1 146 ? -16.752 -1.518 11.626 1.00 76.06 146 PHE A O 1
ATOM 1253 N N . VAL A 1 147 ? -14.715 -0.941 12.363 1.00 75.25 147 VAL A N 1
ATOM 1254 C CA . VAL A 1 147 ? -15.210 -0.084 13.443 1.00 75.25 147 VAL A CA 1
ATOM 1255 C C . VAL A 1 147 ? -15.844 1.162 12.821 1.00 75.25 147 VAL A C 1
ATOM 1257 O O . VAL A 1 147 ? -15.231 1.833 11.983 1.00 75.25 147 VAL A O 1
ATOM 1260 N N . HIS A 1 148 ? -17.097 1.442 13.187 1.00 76.12 148 HIS A N 1
ATOM 1261 C CA . HIS A 1 148 ? -17.745 2.699 12.825 1.00 76.12 148 HIS A CA 1
ATOM 1262 C C . HIS A 1 148 ? -16.952 3.856 13.442 1.00 76.12 148 HIS A C 1
ATOM 1264 O O . HIS A 1 148 ? -16.421 3.733 14.543 1.00 76.12 148 HIS A O 1
ATOM 1270 N N . ARG A 1 149 ? -16.814 4.953 12.698 1.00 73.19 149 ARG A N 1
ATOM 1271 C CA . ARG A 1 149 ? -16.116 6.151 13.167 1.00 73.19 149 ARG A CA 1
ATOM 1272 C C . ARG A 1 149 ? -17.065 7.330 13.067 1.00 73.19 149 ARG A C 1
ATOM 1274 O O . ARG A 1 149 ? -17.296 7.836 11.970 1.00 73.19 149 ARG A O 1
ATOM 1281 N N . ALA A 1 150 ? -17.585 7.749 14.212 1.00 70.31 150 ALA A N 1
ATOM 1282 C CA . ALA A 1 150 ? -18.458 8.902 14.364 1.00 70.31 150 ALA A CA 1
ATOM 1283 C C . ALA A 1 150 ? -17.775 10.212 13.948 1.00 70.31 150 ALA A C 1
ATOM 1285 O O . ALA A 1 150 ? -18.457 11.126 13.512 1.00 70.31 150 ALA A O 1
ATOM 1286 N N . ASP A 1 151 ? -16.439 10.278 13.988 1.00 66.00 151 ASP A N 1
ATOM 1287 C CA . ASP A 1 151 ? -15.646 11.474 13.653 1.00 66.00 151 ASP A CA 1
ATOM 1288 C C . ASP A 1 151 ? -15.824 11.982 12.207 1.00 66.00 151 ASP A C 1
ATOM 1290 O O . ASP A 1 151 ? -15.297 13.036 11.846 1.00 66.00 151 ASP A O 1
ATOM 1294 N N . HIS A 1 152 ? -16.502 11.220 11.343 1.00 53.16 152 HIS A N 1
ATOM 1295 C CA . HIS A 1 152 ? -16.683 11.540 9.926 1.00 53.16 152 HIS A CA 1
ATOM 1296 C C . HIS A 1 152 ? -18.092 12.042 9.563 1.00 53.16 152 HIS A C 1
ATOM 1298 O O . HIS A 1 152 ? -18.381 12.177 8.371 1.00 53.16 152 HIS A O 1
ATOM 1304 N N . VAL A 1 153 ? -18.941 12.346 10.554 1.00 47.12 153 VAL A N 1
ATOM 1305 C CA . VAL A 1 153 ? -20.276 12.957 10.385 1.00 47.12 153 VAL A CA 1
ATOM 1306 C C . VAL A 1 153 ? -20.425 14.146 11.328 1.00 47.12 153 VAL A C 1
ATOM 1308 O O . VAL A 1 153 ? -20.899 15.200 10.852 1.00 47.12 153 VAL A O 1
#

Organism: Onchocerca volvulus (NCBI:txid6282)

pLDDT: mean 89.82, std 9.54, range [41.38, 98.44]

Foldseek 3Di:
DDDDDDDDDAPVVGDDDDDPDDDDDDDPDDPVNVVVVVVVVVVVVVVVVVVVVVVVVVVVVVVVVVCVVCVVVLLVVLVVVLVVLVVVVLVVLVVVCVVVVDPQDDRCDDSPHRPDPPQPPHDDFDDLCSSCVVHPPVCSVVCVVSGDDPVVD

Radius of gyration: 45.04 Å; chains: 1; bounding box: 119×32×105 Å

InterPro domains:
  IPR009346 GRIM-19 [PF06212] (5-135)
  IPR009346 GRIM-19 [PTHR12966] (3-141)

Sequence (153 aa):
MTTNYRQDMPPPGGYSKFNWARTYPKLFWKGERILGVVVFLFGYGLFQARALKRALLTERFEDKDLYVAMTPFLYAERDRRWLKLLKQNRDYEIKLAEISDDKAWRVGTWYGEPVYFTLQDRWWDPMPCEAYAHSPMKNIHENFEFVHRADHV

Secondary structure (DSSP, 8-state):
-----------TT-PPPP--SPPPPP-SS-HHHHHHHHHHHHHHHHHHHHHHHHHHHHHHHHHHHHHHHHHHHHHHHHHHHHHHHHHHHHHHHHHHHHHHT-TT--TTSBTTB-S-SS-TT---PPPHHHHTTTS-THHHHHHGGG---GGG-